Protein AF-A0A1G1JQP6-F1 (afdb_monomer_lite)

Structure (mmCIF, N/CA/C/O backbone):
data_AF-A0A1G1JQP6-F1
#
_entry.id   AF-A0A1G1JQP6-F1
#
loop_
_atom_site.group_PDB
_atom_site.id
_atom_site.type_symbol
_atom_site.label_atom_id
_atom_site.label_alt_id
_atom_site.label_comp_id
_atom_site.label_asym_id
_atom_site.label_entity_id
_atom_site.label_seq_id
_atom_site.pdbx_PDB_ins_code
_atom_site.Cartn_x
_atom_site.Cartn_y
_atom_site.Cartn_z
_atom_site.occupancy
_atom_site.B_iso_or_equiv
_atom_site.auth_seq_id
_atom_site.auth_comp_id
_atom_site.auth_asym_id
_atom_site.auth_atom_id
_atom_site.pdbx_PDB_model_num
ATOM 1 N N . MET A 1 1 ? 16.467 11.567 25.366 1.00 58.72 1 MET A N 1
ATOM 2 C CA . MET A 1 1 ? 15.338 12.355 24.817 1.00 58.72 1 MET A CA 1
ATOM 3 C C . MET A 1 1 ? 15.405 12.517 23.277 1.00 58.72 1 MET A C 1
ATOM 5 O O . MET A 1 1 ? 14.997 13.545 22.770 1.00 58.72 1 MET A O 1
ATOM 9 N N . PHE A 1 2 ? 15.862 11.510 22.506 1.00 66.88 2 PHE A N 1
ATOM 10 C CA . PHE A 1 2 ? 16.087 11.629 21.039 1.00 66.88 2 PHE A CA 1
ATOM 11 C C . PHE A 1 2 ? 15.294 10.628 20.162 1.00 66.88 2 PHE A C 1
ATOM 13 O O . PHE A 1 2 ? 15.441 10.631 18.945 1.00 66.88 2 PHE A O 1
ATOM 20 N N . GLY A 1 3 ? 14.451 9.779 20.761 1.00 78.44 3 GLY A N 1
ATOM 21 C CA . GLY A 1 3 ? 13.674 8.745 20.056 1.00 78.44 3 GLY A CA 1
ATOM 22 C C . GLY A 1 3 ? 12.712 9.269 18.978 1.00 78.44 3 GLY A C 1
ATOM 23 O O . GLY A 1 3 ? 12.887 8.914 17.816 1.00 78.44 3 GLY A O 1
ATOM 24 N N . PRO A 1 4 ? 11.767 10.176 19.302 1.00 86.31 4 PRO A N 1
ATOM 25 C CA . PRO A 1 4 ? 10.705 10.542 18.361 1.00 86.31 4 PRO A CA 1
ATOM 26 C C . PRO A 1 4 ? 11.222 11.239 17.095 1.00 86.31 4 PRO A C 1
ATOM 28 O O . PRO A 1 4 ? 10.664 11.051 16.020 1.00 86.31 4 PRO A O 1
ATOM 31 N N . MET A 1 5 ? 12.317 12.004 17.186 1.00 88.25 5 MET A N 1
ATOM 32 C CA . MET A 1 5 ? 12.929 12.637 16.012 1.00 88.25 5 MET A CA 1
ATOM 33 C C . MET A 1 5 ? 13.571 11.602 15.080 1.00 88.25 5 MET A C 1
ATOM 35 O O . MET A 1 5 ? 13.445 11.712 13.863 1.00 88.25 5 MET A O 1
ATOM 39 N N . LYS A 1 6 ? 14.224 10.576 15.639 1.00 86.62 6 LYS A N 1
ATOM 40 C CA . LYS A 1 6 ? 14.806 9.484 14.853 1.00 86.62 6 LYS A CA 1
ATOM 41 C C . LYS A 1 6 ? 13.718 8.675 14.144 1.00 86.62 6 LYS A C 1
ATOM 43 O O . LYS A 1 6 ? 13.864 8.401 12.959 1.00 86.62 6 LYS A O 1
ATOM 48 N N . ASP A 1 7 ? 12.619 8.372 14.835 1.00 87.62 7 ASP A N 1
ATOM 49 C CA . ASP A 1 7 ? 11.495 7.625 14.259 1.00 87.62 7 ASP A CA 1
ATOM 50 C C . ASP A 1 7 ? 10.865 8.365 13.071 1.00 87.62 7 ASP A C 1
ATOM 52 O O . ASP A 1 7 ? 10.634 7.768 12.018 1.00 87.62 7 ASP A O 1
ATOM 56 N N . VAL A 1 8 ? 10.646 9.679 13.200 1.00 89.38 8 VAL A N 1
ATOM 57 C CA . VAL A 1 8 ? 10.116 10.515 12.110 1.00 89.38 8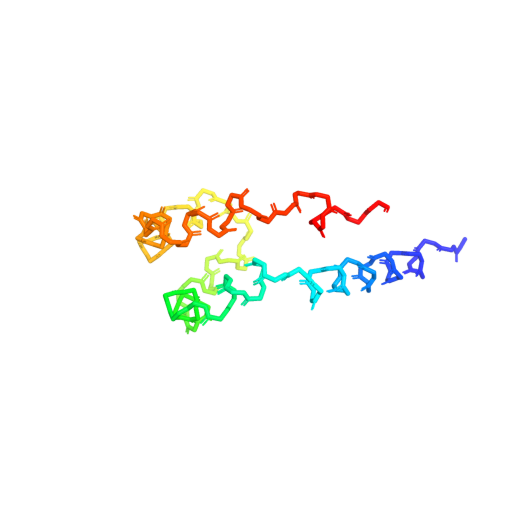 VAL A CA 1
ATOM 58 C C . VAL A 1 8 ? 11.074 10.550 10.914 1.00 89.38 8 VAL A C 1
ATOM 60 O O . VAL A 1 8 ? 10.636 10.401 9.773 1.00 89.38 8 VAL A O 1
ATOM 63 N N . MET A 1 9 ? 12.382 10.687 11.150 1.00 88.69 9 MET A N 1
ATOM 64 C CA . MET A 1 9 ? 13.383 10.675 10.075 1.00 88.69 9 MET A CA 1
ATOM 65 C C . MET A 1 9 ? 13.438 9.325 9.351 1.00 88.69 9 MET A C 1
ATOM 67 O O . MET A 1 9 ? 13.472 9.287 8.120 1.00 88.69 9 MET A O 1
ATOM 71 N N . SER A 1 10 ? 13.382 8.216 10.090 1.00 88.25 10 SER A N 1
ATOM 72 C CA . SER A 1 10 ? 13.337 6.868 9.515 1.00 88.25 10 SER A CA 1
ATOM 73 C C . SER A 1 10 ? 12.073 6.637 8.682 1.00 88.25 10 SER A C 1
ATOM 75 O O . SER A 1 10 ? 12.155 6.063 7.594 1.00 88.25 10 SER A O 1
ATOM 77 N N . GLN A 1 11 ? 10.913 7.123 9.137 1.00 88.75 11 GLN A N 1
ATOM 78 C CA . GLN A 1 11 ? 9.672 7.076 8.356 1.00 88.75 11 GLN A CA 1
ATOM 79 C C . GLN A 1 11 ? 9.780 7.895 7.066 1.00 88.75 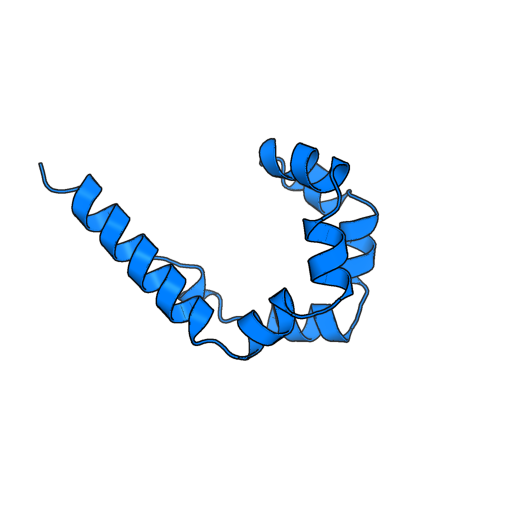11 GLN A C 1
ATOM 81 O O . GLN A 1 11 ? 9.380 7.421 6.005 1.00 88.75 11 GLN A O 1
ATOM 86 N N . PHE A 1 12 ? 10.368 9.093 7.121 1.00 90.50 12 PHE A N 1
ATOM 87 C CA . PHE A 1 12 ? 10.571 9.914 5.927 1.00 90.50 12 PHE A CA 1
ATOM 88 C C . 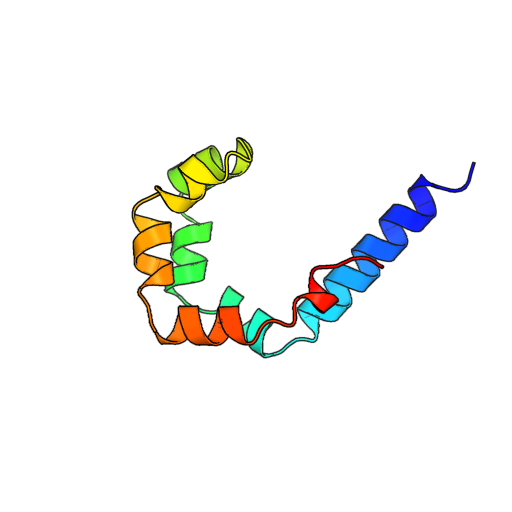PHE A 1 12 ? 11.474 9.216 4.900 1.00 90.50 12 PHE A C 1
ATOM 90 O O . PHE A 1 12 ? 11.128 9.135 3.722 1.00 90.50 12 PHE A O 1
ATOM 97 N N . GLN A 1 13 ? 12.591 8.634 5.344 1.00 89.12 13 GLN A N 1
ATOM 98 C CA . GLN A 1 13 ? 13.496 7.873 4.475 1.00 89.12 13 GLN A CA 1
ATOM 99 C C . GLN A 1 13 ? 12.830 6.633 3.868 1.00 89.12 13 GLN A C 1
ATOM 101 O O . GLN A 1 13 ? 13.080 6.296 2.710 1.00 89.12 13 GLN A O 1
ATOM 106 N N . MET A 1 14 ? 11.982 5.944 4.632 1.00 90.06 14 MET A N 1
ATOM 107 C CA .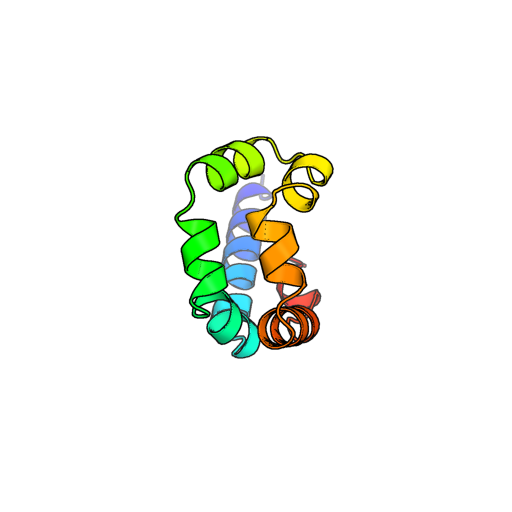 MET A 1 14 ? 11.173 4.831 4.134 1.00 90.06 14 MET A CA 1
ATOM 108 C C . MET A 1 14 ? 10.223 5.295 3.023 1.00 90.06 14 MET A C 1
ATOM 110 O O . MET A 1 14 ? 10.216 4.712 1.940 1.00 90.06 14 MET A O 1
ATOM 114 N N . VAL A 1 15 ? 9.477 6.381 3.253 1.00 90.00 15 VAL A N 1
ATOM 115 C CA . VAL A 1 15 ? 8.569 6.953 2.248 1.00 90.00 15 VAL A CA 1
ATOM 116 C C . VAL A 1 15 ? 9.336 7.368 0.996 1.00 90.00 15 VAL A C 1
ATOM 118 O O . VAL A 1 15 ? 8.897 7.046 -0.104 1.00 90.00 15 VAL A O 1
ATOM 121 N N . GLN A 1 16 ? 10.500 8.012 1.126 1.00 89.69 16 GLN A N 1
ATOM 122 C CA . GLN A 1 16 ? 11.319 8.357 -0.038 1.00 89.69 16 GLN A CA 1
ATOM 123 C C . GLN A 1 16 ? 11.741 7.116 -0.831 1.00 89.69 16 GLN A C 1
ATOM 125 O O . GLN A 1 16 ? 11.555 7.093 -2.044 1.00 89.69 16 GLN A O 1
ATOM 130 N N . ARG A 1 17 ? 12.244 6.062 -0.176 1.00 89.25 17 ARG A N 1
ATOM 131 C CA . ARG A 1 17 ? 12.635 4.816 -0.862 1.00 89.25 17 ARG A CA 1
ATOM 132 C C . ARG A 1 17 ? 11.474 4.201 -1.640 1.00 89.25 17 ARG A C 1
ATOM 134 O O . ARG A 1 17 ? 11.621 3.917 -2.827 1.00 89.25 17 ARG A O 1
ATOM 141 N N . LEU A 1 18 ? 10.299 4.101 -1.019 1.00 90.69 18 LEU A N 1
ATOM 142 C CA . LEU A 1 18 ? 9.088 3.621 -1.690 1.00 90.69 18 LEU A CA 1
ATOM 143 C C . LEU A 1 18 ? 8.701 4.513 -2.878 1.00 90.69 18 LEU A C 1
ATOM 145 O O . LEU A 1 18 ? 8.430 4.010 -3.965 1.00 90.69 18 LEU A O 1
ATOM 149 N N . MET A 1 19 ? 8.766 5.835 -2.714 1.00 89.06 19 MET A N 1
ATOM 150 C CA . MET A 1 19 ? 8.506 6.807 -3.781 1.00 89.06 19 MET A CA 1
ATOM 151 C C . MET A 1 19 ? 9.582 6.842 -4.873 1.00 89.06 19 M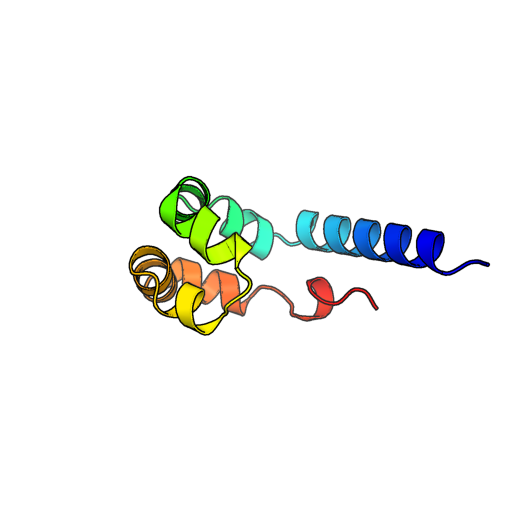ET A C 1
ATOM 153 O O . MET A 1 19 ? 9.372 7.491 -5.895 1.00 89.06 19 MET A O 1
ATOM 157 N N . HIS A 1 20 ? 10.718 6.166 -4.712 1.00 89.62 20 HIS A N 1
ATOM 158 C CA . HIS A 1 20 ? 11.713 5.973 -5.769 1.00 89.62 20 HIS A CA 1
ATOM 159 C C . HIS A 1 20 ? 11.632 4.581 -6.412 1.00 89.62 20 HIS A C 1
ATOM 161 O O . HIS A 1 20 ? 12.112 4.413 -7.530 1.00 89.62 20 HIS A O 1
ATOM 167 N N . ASN A 1 21 ? 10.965 3.617 -5.775 1.00 89.94 21 ASN A N 1
ATOM 168 C CA . ASN A 1 21 ? 10.785 2.269 -6.300 1.00 89.94 21 ASN A CA 1
ATOM 169 C C . ASN A 1 21 ? 9.730 2.244 -7.426 1.00 89.94 21 ASN A C 1
ATOM 171 O O . ASN A 1 21 ? 8.545 2.498 -7.206 1.00 89.94 21 ASN A O 1
ATOM 175 N N . GLU A 1 22 ? 10.153 1.914 -8.647 1.00 91.62 22 GLU A N 1
ATOM 176 C CA . GLU A 1 22 ? 9.270 1.864 -9.821 1.00 91.62 22 GLU A CA 1
ATOM 177 C C . GLU A 1 22 ? 8.187 0.785 -9.718 1.00 91.62 22 GLU A C 1
ATOM 179 O O . GLU A 1 22 ? 7.047 1.029 -10.110 1.00 91.62 22 GLU A O 1
ATOM 184 N N . ASN A 1 23 ? 8.495 -0.373 -9.126 1.00 92.06 23 ASN A N 1
ATOM 185 C CA . ASN A 1 23 ? 7.507 -1.435 -8.915 1.00 92.06 23 ASN A CA 1
ATOM 186 C C . ASN A 1 23 ? 6.454 -1.007 -7.889 1.00 92.06 23 ASN A C 1
ATOM 188 O O . ASN A 1 23 ? 5.274 -1.292 -8.072 1.00 92.06 23 ASN A O 1
ATOM 192 N N . PHE A 1 24 ? 6.859 -0.280 -6.841 1.00 92.12 24 PHE A N 1
ATOM 193 C CA . PHE A 1 24 ? 5.920 0.293 -5.877 1.00 92.12 24 PHE A CA 1
ATOM 194 C C . PHE A 1 24 ? 5.015 1.341 -6.532 1.00 92.12 24 PHE A C 1
ATOM 196 O O . PHE A 1 24 ? 3.801 1.297 -6.342 1.00 92.12 24 PHE A O 1
ATOM 203 N N . LYS A 1 25 ? 5.575 2.238 -7.357 1.00 93.25 25 LYS A N 1
ATOM 204 C CA . LYS A 1 25 ? 4.789 3.210 -8.139 1.00 93.25 25 LYS A CA 1
ATOM 205 C C . LYS A 1 25 ? 3.783 2.525 -9.056 1.00 93.25 25 LYS A C 1
ATOM 207 O O . LYS A 1 25 ? 2.614 2.895 -9.052 1.00 93.25 25 LYS A O 1
ATOM 212 N N . ALA A 1 26 ? 4.226 1.526 -9.818 1.00 94.56 26 ALA A N 1
ATOM 213 C CA . ALA A 1 26 ? 3.362 0.762 -10.709 1.00 94.56 26 ALA A CA 1
ATOM 214 C C . ALA A 1 26 ? 2.263 0.030 -9.926 1.00 94.56 26 ALA A C 1
ATOM 216 O O . ALA A 1 26 ? 1.099 0.064 -10.318 1.00 94.56 26 ALA A O 1
ATOM 217 N N . PHE A 1 27 ? 2.606 -0.546 -8.772 1.00 94.25 27 PHE A N 1
ATOM 218 C CA . PHE A 1 27 ? 1.648 -1.182 -7.876 1.00 94.25 27 PHE A CA 1
ATOM 219 C C . PHE A 1 27 ? 0.560 -0.205 -7.411 1.00 94.25 27 PHE A C 1
ATOM 221 O O . PHE A 1 27 ? -0.620 -0.475 -7.616 1.00 94.25 27 PHE A O 1
ATOM 228 N N . ILE A 1 28 ? 0.918 0.954 -6.844 1.00 93.00 28 ILE A N 1
ATOM 229 C CA . ILE A 1 28 ? -0.082 1.929 -6.363 1.00 93.00 28 ILE A CA 1
ATOM 230 C C . ILE A 1 28 ? -0.851 2.616 -7.503 1.00 93.00 28 ILE A C 1
ATOM 232 O O . ILE A 1 28 ? -1.963 3.102 -7.295 1.00 93.00 28 ILE A O 1
ATOM 236 N N . ALA A 1 29 ? -0.278 2.660 -8.708 1.00 94.94 29 ALA A N 1
ATOM 237 C CA . ALA A 1 29 ? -0.933 3.178 -9.905 1.00 94.94 29 ALA A CA 1
ATOM 238 C C . ALA A 1 29 ? -1.898 2.166 -10.546 1.00 94.94 29 ALA A C 1
ATOM 240 O O . ALA A 1 29 ? -2.736 2.556 -11.358 1.00 94.94 29 ALA A O 1
ATOM 241 N N . HIS A 1 30 ? -1.808 0.882 -10.190 1.00 95.94 30 HIS A N 1
ATOM 242 C CA . HIS A 1 30 ? -2.612 -0.156 -10.818 1.00 95.94 30 HIS A CA 1
ATOM 243 C C . HIS A 1 30 ? -4.115 0.046 -10.519 1.00 95.94 30 HIS A C 1
ATOM 245 O O . HIS A 1 30 ? -4.499 0.164 -9.349 1.00 95.94 30 HIS A O 1
ATOM 251 N N . PRO A 1 31 ? -5.014 0.015 -11.525 1.00 94.81 31 PRO A N 1
ATOM 252 C CA . PRO A 1 31 ? -6.430 0.355 -11.340 1.00 94.81 31 PRO A CA 1
ATOM 253 C C . PRO A 1 31 ? -7.144 -0.478 -10.270 1.00 94.81 31 PRO A C 1
ATOM 255 O O . PRO A 1 31 ? -7.927 0.047 -9.482 1.00 94.81 31 PRO A O 1
ATOM 258 N N . LYS A 1 32 ? -6.848 -1.783 -10.192 1.00 94.69 32 L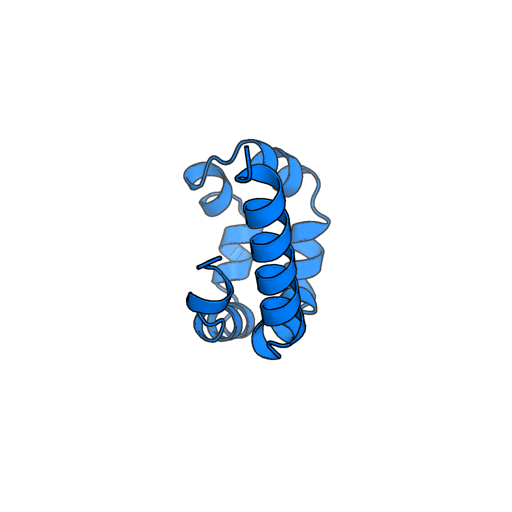YS A N 1
ATOM 259 C CA . LYS A 1 32 ? -7.437 -2.665 -9.167 1.00 94.69 32 LYS A CA 1
ATOM 260 C C . LYS A 1 32 ? -6.943 -2.337 -7.755 1.00 94.69 32 LYS A C 1
ATOM 262 O O . LYS A 1 32 ? -7.702 -2.488 -6.801 1.00 94.69 32 LYS A O 1
ATOM 267 N N . VAL A 1 33 ? -5.699 -1.868 -7.627 1.00 94.88 33 VAL A N 1
ATOM 268 C CA . VAL A 1 33 ? -5.124 -1.433 -6.347 1.00 94.88 33 VAL A CA 1
ATOM 269 C C . VAL A 1 33 ? -5.791 -0.128 -5.908 1.00 94.88 33 VAL A C 1
ATOM 271 O O . VAL A 1 33 ? -6.261 -0.029 -4.777 1.00 94.88 33 VAL A O 1
ATOM 274 N N . GLN A 1 34 ? -5.942 0.837 -6.818 1.00 95.62 34 GLN A N 1
ATOM 275 C CA . GLN A 1 34 ? -6.667 2.084 -6.545 1.00 95.62 34 GLN A CA 1
ATOM 276 C C . GLN A 1 34 ? -8.135 1.837 -6.172 1.00 95.62 34 GLN A C 1
ATOM 278 O O . GLN A 1 34 ? -8.634 2.410 -5.205 1.00 95.62 34 GLN A O 1
ATOM 283 N N . ALA A 1 35 ? -8.817 0.937 -6.887 1.00 95.25 35 ALA A N 1
ATOM 284 C CA . ALA A 1 35 ? -10.197 0.562 -6.589 1.00 95.25 35 ALA A CA 1
ATOM 285 C C . ALA A 1 35 ? -10.344 -0.055 -5.189 1.00 95.25 35 ALA A C 1
ATOM 287 O O . ALA A 1 35 ? -11.306 0.250 -4.486 1.00 95.25 35 ALA A O 1
ATOM 288 N N . LEU A 1 36 ? -9.381 -0.881 -4.764 1.00 95.31 36 LEU A N 1
ATOM 289 C CA . LEU A 1 36 ? -9.334 -1.412 -3.403 1.00 95.31 36 LEU A CA 1
ATOM 290 C C . LEU A 1 36 ? -9.133 -0.291 -2.371 1.00 95.31 36 LEU A C 1
ATOM 292 O O . LEU A 1 36 ? -9.841 -0.249 -1.371 1.00 95.31 36 LEU A O 1
ATOM 296 N N . PHE A 1 37 ? -8.214 0.647 -2.615 1.00 92.19 37 PHE A N 1
ATOM 297 C CA . PHE A 1 37 ? -7.980 1.772 -1.702 1.00 92.19 37 PHE A CA 1
ATOM 298 C C . PHE A 1 37 ? -9.130 2.778 -1.645 1.00 92.19 37 PHE A C 1
ATOM 300 O O . PHE A 1 37 ? -9.225 3.530 -0.678 1.00 92.19 37 PHE A O 1
ATOM 307 N N . HIS A 1 38 ? -10.007 2.820 -2.645 1.00 95.06 38 HIS A N 1
ATOM 308 C CA . HIS A 1 38 ? -11.226 3.630 -2.613 1.00 95.06 38 HIS A CA 1
ATOM 309 C C . HIS A 1 38 ? -12.410 2.915 -1.959 1.00 95.06 38 HIS A C 1
ATOM 311 O O . HIS A 1 38 ? -13.384 3.580 -1.605 1.00 95.06 38 HIS A O 1
ATOM 317 N N . ASP A 1 39 ? -12.312 1.607 -1.733 1.00 95.25 39 ASP A N 1
ATOM 318 C CA . ASP A 1 39 ? -13.376 0.812 -1.141 1.00 95.25 39 ASP A CA 1
ATOM 319 C C . ASP A 1 39 ? -13.572 1.139 0.355 1.00 95.25 39 ASP A C 1
ATOM 321 O O . ASP A 1 39 ? -12.640 0.985 1.150 1.00 95.25 39 ASP A O 1
ATOM 325 N N . PRO A 1 40 ? -14.760 1.616 0.768 1.00 94.94 40 PRO A N 1
ATOM 326 C CA . PRO A 1 40 ? -15.002 2.015 2.150 1.00 94.94 40 PRO A CA 1
ATOM 327 C C . PRO A 1 40 ? -14.975 0.828 3.121 1.00 94.94 40 PRO A C 1
ATOM 329 O O . PRO A 1 40 ? -14.431 0.971 4.212 1.00 94.94 40 PRO A O 1
ATOM 332 N N . GLU A 1 41 ? -15.482 -0.345 2.730 1.00 94.81 41 GLU A N 1
ATOM 333 C CA . GLU A 1 41 ? -15.423 -1.553 3.567 1.00 94.81 41 GLU A CA 1
ATOM 334 C C . GLU A 1 41 ? -13.982 -2.004 3.797 1.00 94.81 41 GLU A C 1
ATOM 336 O O . GLU A 1 41 ? -13.578 -2.239 4.939 1.00 94.81 41 GLU A O 1
ATOM 341 N N . PHE A 1 42 ? -13.166 -2.034 2.742 1.00 95.00 42 PHE A N 1
ATOM 342 C CA . PHE A 1 42 ? -11.751 -2.346 2.876 1.00 95.00 42 PHE A CA 1
ATOM 343 C C . PHE A 1 42 ? -11.030 -1.361 3.802 1.00 95.00 42 PHE A C 1
ATOM 345 O O . PHE A 1 42 ? -10.207 -1.786 4.612 1.00 95.00 42 PHE A O 1
ATOM 352 N N . LYS A 1 43 ? -11.346 -0.059 3.738 1.00 95.12 43 LYS A N 1
ATOM 353 C CA . LYS A 1 43 ? -10.784 0.938 4.666 1.00 95.12 43 LYS A CA 1
ATOM 354 C C . LYS A 1 43 ? -11.142 0.631 6.117 1.00 95.12 43 LYS A C 1
ATOM 356 O O . LYS A 1 43 ? -10.266 0.722 6.977 1.00 95.12 43 LYS A O 1
ATOM 361 N N . GLU A 1 44 ? -12.390 0.266 6.399 1.00 95.69 44 GLU A N 1
ATOM 362 C CA . GLU A 1 44 ? -12.815 -0.106 7.753 1.00 95.69 44 GLU A CA 1
ATOM 363 C C . GLU A 1 44 ? -12.083 -1.358 8.240 1.00 95.69 44 GLU A C 1
ATOM 365 O O . GLU A 1 44 ? -11.533 -1.365 9.343 1.00 95.69 44 GLU A O 1
ATOM 370 N N . VAL A 1 45 ? -11.973 -2.383 7.392 1.00 95.19 45 VAL A N 1
ATOM 371 C CA . VAL A 1 45 ? -11.212 -3.598 7.707 1.00 95.19 45 VAL A CA 1
ATOM 372 C C . VAL A 1 45 ? -9.734 -3.272 7.953 1.00 95.19 45 VAL A C 1
ATOM 374 O O . VAL A 1 45 ? -9.171 -3.711 8.957 1.00 95.19 45 VAL A O 1
ATOM 377 N N . ALA A 1 46 ? -9.108 -2.446 7.113 1.00 92.81 46 ALA A N 1
ATOM 378 C CA . ALA A 1 46 ? -7.706 -2.053 7.252 1.00 92.81 46 ALA A CA 1
ATOM 379 C C . ALA A 1 46 ? -7.421 -1.289 8.559 1.00 92.81 46 ALA A C 1
ATOM 381 O O . ALA A 1 46 ? -6.368 -1.489 9.171 1.00 92.81 46 ALA A O 1
ATOM 382 N N . LYS A 1 47 ? -8.364 -0.465 9.044 1.00 94.69 47 LYS A N 1
ATOM 383 C CA . LYS A 1 47 ? -8.242 0.238 10.337 1.00 94.69 47 LYS A CA 1
ATOM 384 C C . LYS A 1 47 ? -8.152 -0.713 11.527 1.00 94.69 47 LYS A C 1
ATOM 386 O O . LYS A 1 47 ? -7.500 -0.374 12.514 1.00 94.69 47 LYS A O 1
ATOM 391 N N . THR A 1 48 ? -8.769 -1.895 11.440 1.00 94.38 48 THR A N 1
ATOM 392 C CA . THR A 1 48 ? -8.716 -2.892 12.524 1.00 94.38 48 THR A CA 1
ATOM 393 C C . THR A 1 48 ? -7.324 -3.491 12.717 1.00 94.38 48 THR A C 1
ATOM 395 O O . THR A 1 48 ? -7.055 -4.053 13.776 1.00 94.38 48 THR A O 1
ATOM 398 N N . LYS A 1 49 ? -6.439 -3.370 11.712 1.00 90.75 49 LYS A N 1
ATOM 399 C CA . LYS A 1 49 ? -5.111 -4.007 11.661 1.00 90.75 49 LYS A CA 1
ATOM 400 C C . LYS A 1 49 ? -5.152 -5.539 11.795 1.00 90.75 49 LYS A C 1
ATOM 402 O O . LYS A 1 49 ? -4.120 -6.164 12.030 1.00 90.75 49 LYS A O 1
ATOM 407 N N . ASP A 1 50 ? -6.325 -6.148 11.628 1.00 93.62 50 ASP A N 1
ATOM 408 C CA . ASP A 1 50 ? -6.502 -7.595 11.623 1.00 93.62 50 ASP A CA 1
ATOM 409 C C . ASP A 1 50 ? -6.159 -8.140 10.234 1.00 93.62 50 ASP A C 1
ATOM 411 O O . ASP A 1 50 ? -6.961 -8.094 9.296 1.00 93.62 50 ASP A O 1
ATOM 415 N N . PHE A 1 51 ? -4.939 -8.657 10.103 1.00 91.25 51 PHE A N 1
ATOM 416 C CA . PHE A 1 51 ? -4.451 -9.224 8.850 1.00 91.25 51 PHE A CA 1
ATOM 417 C C . PHE A 1 51 ? -5.317 -10.381 8.343 1.00 91.25 51 PHE A C 1
ATOM 419 O O . PHE A 1 51 ? -5.457 -10.526 7.131 1.00 91.25 51 PHE A O 1
ATOM 426 N N . SER A 1 52 ? -5.955 -11.160 9.222 1.00 94.31 52 SER A N 1
ATOM 427 C CA . SER A 1 52 ? -6.834 -12.256 8.796 1.00 94.31 52 SER A CA 1
ATOM 428 C C . SER A 1 52 ? -8.067 -11.710 8.080 1.00 94.31 52 SER A C 1
ATOM 430 O O . SER A 1 52 ? -8.430 -12.202 7.011 1.00 94.31 52 SER A O 1
ATOM 432 N N . LYS A 1 53 ? -8.672 -10.642 8.617 1.00 94.31 53 LYS A N 1
ATOM 433 C CA . LYS A 1 53 ? -9.815 -9.967 7.979 1.00 94.31 53 LYS A CA 1
ATOM 434 C C . LYS A 1 53 ? -9.427 -9.269 6.680 1.00 94.31 53 LYS A C 1
ATOM 436 O O . LYS A 1 53 ? -10.179 -9.341 5.713 1.00 94.31 53 LYS A O 1
ATOM 441 N N . ILE A 1 54 ? -8.254 -8.635 6.638 1.00 94.00 54 ILE A N 1
ATOM 442 C CA . ILE A 1 54 ? -7.729 -8.002 5.418 1.00 94.00 54 ILE A CA 1
ATOM 443 C C . ILE A 1 54 ? -7.550 -9.052 4.312 1.00 94.00 54 ILE A C 1
ATOM 445 O O . ILE A 1 54 ? -8.035 -8.852 3.200 1.00 94.00 54 ILE A O 1
ATOM 449 N N . MET A 1 55 ? -6.916 -10.189 4.620 1.00 91.69 55 MET A N 1
ATOM 450 C CA . MET A 1 55 ? -6.673 -11.270 3.654 1.00 91.69 55 MET A CA 1
ATOM 451 C C . MET A 1 55 ? -7.969 -11.954 3.201 1.00 91.69 55 MET A C 1
ATOM 453 O O . MET A 1 55 ? -8.076 -12.364 2.046 1.00 91.69 55 MET A O 1
ATOM 457 N N . ALA A 1 56 ? -8.961 -12.056 4.090 1.00 93.56 56 ALA A N 1
ATOM 458 C CA . ALA A 1 56 ? -10.279 -12.600 3.774 1.00 93.56 56 ALA A CA 1
ATOM 459 C C . ALA A 1 56 ? -11.171 -11.627 2.979 1.00 93.56 56 ALA A C 1
ATOM 461 O O . ALA A 1 56 ? -12.206 -12.046 2.457 1.00 93.56 56 ALA A O 1
ATOM 462 N N . HIS A 1 57 ? -10.803 -10.344 2.867 1.00 95.06 57 HIS A N 1
ATOM 463 C CA . HIS A 1 57 ? -11.615 -9.362 2.156 1.00 95.06 57 HIS A CA 1
ATOM 464 C C . HIS A 1 57 ? -11.708 -9.717 0.659 1.00 95.06 57 HIS A C 1
ATOM 466 O O . HIS A 1 57 ? -10.672 -9.797 -0.011 1.00 95.06 57 HIS A O 1
ATOM 472 N N . PRO A 1 58 ? -12.913 -9.868 0.075 1.00 92.88 58 PRO A N 1
ATOM 473 C CA . PRO A 1 58 ? -13.073 -10.380 -1.289 1.00 92.88 58 PRO A CA 1
ATOM 474 C C . PRO A 1 58 ? -12.309 -9.581 -2.350 1.00 92.88 58 PRO A C 1
ATOM 476 O O . PRO A 1 58 ? -11.692 -10.155 -3.247 1.00 92.88 58 PRO A O 1
ATOM 479 N N . LYS A 1 59 ? -12.298 -8.245 -2.237 1.00 92.88 59 LYS A N 1
ATOM 480 C CA . LYS A 1 59 ? -11.564 -7.385 -3.180 1.00 92.88 59 LYS A CA 1
ATOM 481 C C . LYS A 1 59 ? -10.049 -7.522 -3.036 1.00 92.88 59 LYS A C 1
ATOM 483 O O . LYS A 1 59 ? -9.353 -7.455 -4.042 1.00 92.88 59 LYS A O 1
ATOM 488 N N . PHE A 1 60 ? -9.547 -7.759 -1.822 1.00 93.56 60 PHE A N 1
ATOM 489 C CA . PHE A 1 60 ? -8.125 -8.016 -1.600 1.00 93.56 60 PHE A CA 1
ATOM 490 C C . PHE A 1 60 ? -7.735 -9.396 -2.148 1.00 93.56 60 PHE A C 1
ATOM 492 O O . PHE A 1 60 ? -6.763 -9.512 -2.886 1.00 93.56 60 PHE A O 1
ATOM 499 N N . ALA A 1 61 ? -8.538 -10.430 -1.885 1.00 92.06 61 ALA A N 1
ATOM 500 C CA . ALA A 1 61 ? -8.318 -11.769 -2.432 1.00 92.06 61 ALA A CA 1
ATOM 501 C C . ALA A 1 61 ? -8.361 -11.799 -3.973 1.00 92.06 61 ALA A C 1
ATOM 503 O O . ALA A 1 61 ? -7.592 -12.512 -4.613 1.00 92.06 61 ALA A O 1
ATOM 504 N N . ASN A 1 62 ? -9.236 -11.006 -4.594 1.00 92.44 62 ASN A N 1
ATOM 505 C CA . ASN A 1 62 ? -9.255 -10.860 -6.050 1.00 92.44 62 ASN A CA 1
ATOM 506 C C . ASN A 1 62 ? -8.046 -10.078 -6.574 1.00 92.44 62 ASN A C 1
ATOM 508 O O . ASN A 1 62 ? -7.562 -10.374 -7.664 1.00 92.44 62 ASN A O 1
ATOM 512 N N . LEU A 1 63 ? -7.553 -9.104 -5.809 1.00 93.75 63 LEU A N 1
ATOM 513 C CA . LEU A 1 63 ? -6.359 -8.344 -6.152 1.00 93.75 63 LEU A CA 1
ATOM 514 C C . LEU A 1 63 ? -5.108 -9.234 -6.169 1.00 93.75 63 LEU A C 1
ATOM 516 O O . LEU A 1 63 ? -4.316 -9.143 -7.098 1.00 93.75 63 LEU A O 1
ATOM 520 N N . THR A 1 64 ? -4.943 -10.124 -5.188 1.00 89.62 64 THR A N 1
ATOM 521 C CA . THR A 1 64 ? -3.780 -11.032 -5.117 1.00 89.62 64 THR A CA 1
ATOM 522 C C . THR A 1 64 ? -3.801 -12.143 -6.168 1.00 89.62 64 THR A C 1
ATOM 524 O O . THR A 1 64 ? -2.757 -12.715 -6.472 1.00 89.62 64 THR A O 1
ATOM 527 N N . ARG A 1 65 ? -4.971 -12.437 -6.746 1.00 92.75 65 ARG A N 1
ATOM 528 C CA . ARG A 1 65 ? -5.128 -13.361 -7.882 1.00 92.75 65 ARG A CA 1
ATOM 529 C C . ARG A 1 65 ? -4.802 -12.719 -9.227 1.00 92.75 65 ARG A C 1
ATOM 531 O O . ARG A 1 65 ? -4.691 -13.435 -10.218 1.00 92.75 65 ARG A O 1
ATOM 538 N N . ASP A 1 66 ? -4.683 -11.395 -9.280 1.00 94.62 66 ASP A N 1
ATOM 539 C CA . ASP A 1 66 ? -4.238 -10.710 -10.483 1.00 94.62 66 ASP A CA 1
ATOM 540 C C . ASP A 1 66 ? -2.728 -10.947 -10.677 1.00 94.62 66 ASP A C 1
ATOM 542 O O . ASP A 1 66 ? -1.940 -10.585 -9.798 1.00 94.62 66 ASP A O 1
ATOM 546 N N . PRO A 1 67 ? -2.302 -11.571 -11.789 1.00 93.50 67 PRO A N 1
ATOM 547 C CA . PRO A 1 67 ? -0.909 -11.965 -11.977 1.00 93.50 67 PRO A CA 1
ATOM 548 C C . PRO A 1 67 ? 0.036 -10.765 -12.102 1.00 93.50 67 PRO A C 1
ATOM 550 O O . PRO A 1 67 ? 1.190 -10.856 -11.678 1.00 93.50 67 PRO A O 1
ATOM 553 N N . GLU A 1 68 ? -0.433 -9.640 -12.647 1.00 94.00 68 GLU A N 1
ATOM 554 C CA . GLU A 1 68 ? 0.370 -8.424 -12.763 1.00 94.00 68 GLU A CA 1
ATOM 555 C C . GLU A 1 68 ? 0.578 -7.807 -11.383 1.00 94.00 68 GLU A C 1
ATOM 557 O O . GLU A 1 68 ? 1.716 -7.546 -10.987 1.00 94.00 68 GLU A O 1
ATOM 562 N N . VAL A 1 69 ? -0.498 -7.676 -10.604 1.00 93.75 69 VAL A N 1
ATOM 563 C CA . VAL A 1 69 ? -0.413 -7.155 -9.236 1.00 93.75 69 VAL A CA 1
ATOM 564 C C . VAL A 1 69 ? 0.432 -8.067 -8.346 1.00 93.75 69 VAL A C 1
ATOM 566 O O . VAL A 1 69 ? 1.276 -7.573 -7.600 1.00 93.75 69 VAL A O 1
ATOM 569 N N . ALA A 1 70 ? 0.268 -9.389 -8.444 1.00 92.25 70 ALA A N 1
ATOM 570 C CA . ALA A 1 70 ? 1.083 -10.358 -7.712 1.00 92.25 70 ALA A CA 1
ATOM 571 C C . ALA A 1 70 ? 2.574 -10.250 -8.072 1.00 92.25 70 ALA A C 1
ATOM 573 O O . ALA A 1 70 ? 3.426 -10.224 -7.182 1.00 92.25 70 ALA A O 1
ATOM 574 N N . SER A 1 71 ? 2.892 -10.119 -9.364 1.00 93.81 71 SER A N 1
ATOM 575 C CA . SER A 1 71 ? 4.259 -9.890 -9.845 1.00 93.81 71 SER A CA 1
ATOM 576 C C . SER A 1 71 ? 4.831 -8.566 -9.329 1.00 93.81 71 SER A C 1
ATOM 578 O O . SER A 1 71 ? 5.969 -8.532 -8.862 1.00 93.81 71 SER A O 1
ATOM 580 N N . LEU A 1 72 ? 4.056 -7.478 -9.368 1.00 92.88 72 LEU A N 1
ATOM 581 C CA . LEU A 1 72 ? 4.475 -6.179 -8.838 1.00 92.88 72 LEU A CA 1
ATOM 582 C C . LEU A 1 72 ? 4.752 -6.255 -7.332 1.00 92.88 72 LEU A C 1
ATOM 584 O O . LEU A 1 72 ? 5.808 -5.803 -6.897 1.00 92.88 72 LEU A O 1
ATOM 588 N N . MET A 1 73 ? 3.870 -6.893 -6.553 1.00 89.00 73 MET A N 1
ATOM 589 C CA . MET A 1 73 ? 4.071 -7.100 -5.113 1.00 89.00 73 MET A CA 1
ATOM 590 C C . MET A 1 73 ? 5.341 -7.897 -4.812 1.00 89.00 73 MET A C 1
ATOM 592 O O . MET A 1 73 ? 6.104 -7.512 -3.930 1.00 89.00 73 MET A O 1
ATOM 596 N N . ALA A 1 74 ? 5.606 -8.967 -5.565 1.00 90.12 74 ALA A N 1
ATOM 597 C CA . ALA A 1 74 ? 6.808 -9.783 -5.393 1.00 90.12 74 ALA A CA 1
ATOM 598 C C . ALA A 1 74 ? 8.109 -9.027 -5.727 1.00 90.12 74 ALA A C 1
ATOM 600 O O . ALA A 1 74 ? 9.176 -9.382 -5.229 1.00 90.12 74 ALA A O 1
ATOM 601 N N . LYS A 1 75 ? 8.028 -7.988 -6.567 1.00 90.25 75 LYS A N 1
ATOM 602 C CA . LYS A 1 75 ? 9.162 -7.144 -6.972 1.00 90.25 75 LYS A CA 1
ATOM 603 C C . LYS A 1 75 ? 9.383 -5.929 -6.066 1.00 90.25 75 LYS A C 1
ATOM 605 O O . LYS A 1 75 ? 10.378 -5.221 -6.238 1.00 90.25 75 LYS A O 1
ATOM 610 N N . ILE A 1 76 ? 8.487 -5.661 -5.115 1.00 89.06 76 ILE A N 1
ATOM 611 C CA . ILE A 1 76 ? 8.726 -4.652 -4.078 1.00 89.06 76 ILE A CA 1
ATOM 612 C C . ILE A 1 76 ? 9.783 -5.213 -3.126 1.00 89.06 76 ILE A C 1
ATOM 614 O O . ILE A 1 76 ? 9.594 -6.269 -2.527 1.00 89.06 76 ILE A O 1
ATOM 618 N N . ASN A 1 77 ? 10.906 -4.507 -2.981 1.00 82.75 77 ASN A N 1
ATOM 619 C CA . ASN A 1 77 ? 11.981 -4.941 -2.100 1.00 82.75 77 ASN A CA 1
ATOM 620 C C . ASN A 1 77 ? 11.513 -4.829 -0.635 1.00 82.75 77 ASN A C 1
ATOM 622 O O . ASN A 1 77 ? 11.199 -3.724 -0.185 1.00 82.75 77 ASN A O 1
ATOM 626 N N . PRO A 1 78 ? 11.510 -5.921 0.154 1.00 82.44 78 PRO A N 1
ATOM 627 C CA . PRO A 1 78 ? 11.132 -5.870 1.567 1.00 82.44 78 PRO A CA 1
ATOM 628 C C . PRO A 1 78 ? 11.977 -4.893 2.395 1.00 82.44 78 PRO A C 1
ATOM 630 O O . PRO A 1 78 ? 11.520 -4.396 3.421 1.00 82.44 78 PRO A O 1
ATOM 633 N N . GLN A 1 79 ? 13.204 -4.593 1.962 1.00 81.38 79 GLN A N 1
ATOM 634 C CA . GLN A 1 79 ? 14.072 -3.611 2.617 1.00 81.38 79 GLN A CA 1
ATOM 635 C C . GLN A 1 79 ? 13.533 -2.181 2.501 1.00 81.38 79 GLN A C 1
ATOM 637 O O . GLN A 1 79 ? 13.750 -1.385 3.413 1.00 81.38 79 GLN A O 1
ATOM 642 N N . ASP A 1 80 ? 12.788 -1.864 1.438 1.00 81.50 80 ASP A N 1
ATOM 643 C CA . ASP A 1 80 ? 12.116 -0.566 1.286 1.00 81.50 80 ASP A CA 1
ATOM 644 C C . ASP A 1 80 ? 10.950 -0.427 2.274 1.00 81.50 80 ASP A C 1
ATOM 646 O O . ASP A 1 80 ? 10.596 0.680 2.673 1.00 81.50 80 ASP A O 1
ATOM 650 N N . LEU A 1 81 ? 10.390 -1.561 2.715 1.00 79.12 81 LEU A N 1
ATOM 651 C CA . LEU A 1 81 ? 9.321 -1.642 3.712 1.00 79.12 81 LEU A CA 1
ATOM 652 C C . LEU A 1 81 ? 9.845 -1.665 5.159 1.00 79.12 81 LEU A C 1
ATOM 654 O O . LEU A 1 81 ? 9.061 -1.583 6.104 1.00 79.12 81 LEU A O 1
ATOM 658 N N . MET A 1 82 ? 11.160 -1.770 5.351 1.00 77.25 82 MET A N 1
ATOM 659 C CA . MET A 1 82 ? 11.792 -1.758 6.665 1.00 77.25 82 MET A CA 1
ATOM 660 C C . MET A 1 82 ? 12.518 -0.426 6.882 1.00 77.25 82 MET A C 1
ATOM 662 O O . MET A 1 82 ? 13.519 -0.108 6.234 1.00 77.25 82 MET A O 1
ATOM 666 N N . GLY A 1 83 ? 12.017 0.369 7.828 1.00 64.31 83 GLY A N 1
ATOM 667 C CA . GLY A 1 83 ? 12.763 1.484 8.405 1.00 64.31 83 GLY A CA 1
ATOM 668 C C . GLY A 1 83 ? 13.872 0.929 9.295 1.00 64.31 83 GLY A C 1
ATOM 669 O O . GLY A 1 83 ? 13.636 0.665 10.470 1.00 64.31 83 GLY A O 1
ATOM 670 N N . LYS A 1 84 ? 15.051 0.678 8.731 1.00 56.19 84 LYS A N 1
ATOM 671 C CA . LYS A 1 84 ? 16.275 0.423 9.491 1.00 56.19 84 LYS A CA 1
ATOM 672 C C . LYS A 1 84 ? 17.283 1.506 9.164 1.00 56.19 84 LYS A C 1
ATOM 674 O O . LYS A 1 84 ? 17.430 1.784 7.955 1.00 56.19 84 LYS A O 1
#

Foldseek 3Di:
DCPVVLVVVLVVQLVVLLVVDPLSVCLCVDPLNVVCVPDPVLVVQVVVVPVVSNCVPPSNVVQCVPPSNVVSVVPPDVVSVDSD

Secondary structure (DSSP, 8-state):
--HHHHHHHHHHHHHHHHHH-HHHHHHHHSHHHHHHHH-HHHHHHHHTT-HHHHHH-HHHHHHHT-HHHHHHHHHS-TTTT---

Sequence (84 aa):
MFGPMKDVMSQFQMVQRLMHNENFKAFIAHPKVQALFHDPEFKEVAKTKDFSKIMAHPKFANLTRDPEVASLMAKINPQDLMGK

pLDDT: mean 89.88, std 7.59, range [56.19, 95.94]

Radius of gyration: 14.78 Å; chains: 1; bounding box: 32×26×38 Å